Protein AF-A0A3D1LI70-F1 (afdb_monomer_lite)

pLDDT: mean 72.72, std 10.02, range [43.03, 90.75]

Structure (mmCIF, N/CA/C/O backbone):
data_AF-A0A3D1LI70-F1
#
_entry.id   AF-A0A3D1LI70-F1
#
loop_
_atom_site.group_PDB
_atom_site.id
_atom_site.type_symbol
_atom_site.label_atom_id
_atom_site.label_alt_id
_atom_site.label_comp_id
_atom_site.label_asym_id
_atom_site.label_entity_id
_atom_site.label_seq_id
_atom_site.pdbx_PDB_ins_code
_atom_site.Cartn_x
_atom_site.Cartn_y
_atom_site.Cartn_z
_atom_site.occupancy
_atom_site.B_iso_or_equiv
_atom_site.auth_seq_id
_atom_site.auth_comp_id
_atom_site.auth_asym_id
_atom_site.auth_atom_id
_atom_site.pdbx_PDB_model_num
ATOM 1 N N . MET A 1 1 ? -13.712 -4.088 32.612 1.00 43.03 1 MET A N 1
ATOM 2 C CA . MET A 1 1 ? -12.784 -4.634 31.605 1.00 43.03 1 MET A CA 1
ATOM 3 C C . MET A 1 1 ? -12.336 -3.459 30.763 1.00 43.03 1 MET A C 1
ATOM 5 O O . MET A 1 1 ? -13.128 -2.931 29.997 1.00 43.03 1 MET A O 1
ATOM 9 N N . THR A 1 2 ? -11.153 -2.939 31.066 1.00 46.59 2 THR A N 1
ATOM 10 C CA . THR A 1 2 ? -10.536 -1.791 30.399 1.00 46.59 2 THR A CA 1
ATOM 11 C C . THR A 1 2 ? -9.949 -2.276 29.081 1.00 46.59 2 THR A C 1
ATOM 13 O O . THR A 1 2 ? -8.973 -3.014 29.074 1.00 46.59 2 THR A O 1
ATOM 16 N N . GLN A 1 3 ? -10.607 -1.942 27.974 1.00 50.66 3 GLN A N 1
ATOM 17 C CA . GLN A 1 3 ? -10.050 -2.104 26.637 1.00 50.66 3 GLN A CA 1
ATOM 18 C C . GLN A 1 3 ? -8.991 -1.013 26.485 1.00 50.66 3 GLN A C 1
ATOM 20 O O . GLN A 1 3 ? -9.333 0.165 26.441 1.00 50.66 3 GLN A O 1
ATOM 25 N N . ASP A 1 4 ? -7.716 -1.396 26.547 1.00 51.28 4 ASP A N 1
ATOM 26 C CA . ASP A 1 4 ? -6.592 -0.463 26.530 1.00 51.28 4 ASP A CA 1
ATOM 27 C C . ASP A 1 4 ? -6.503 0.238 25.159 1.00 51.28 4 ASP A C 1
ATOM 29 O O . ASP A 1 4 ? -6.077 -0.392 24.186 1.00 51.28 4 ASP A O 1
ATOM 33 N N . PRO A 1 5 ? -6.822 1.545 25.053 1.00 57.47 5 PRO A N 1
ATOM 34 C CA . PRO A 1 5 ? -6.773 2.288 23.784 1.00 57.47 5 PRO A CA 1
ATOM 35 C C . PRO A 1 5 ? -5.346 2.401 23.222 1.00 57.47 5 PRO A C 1
ATOM 37 O O . PRO A 1 5 ? -5.128 2.800 22.084 1.00 57.47 5 PRO A O 1
ATOM 40 N N . ASN A 1 6 ? -4.347 2.034 24.025 1.00 54.78 6 ASN A N 1
ATOM 41 C CA . ASN A 1 6 ? -2.939 2.088 23.667 1.00 54.78 6 ASN A CA 1
ATOM 42 C C . ASN A 1 6 ? -2.530 0.979 22.675 1.00 54.78 6 ASN A C 1
ATOM 44 O O . ASN A 1 6 ? -1.521 1.123 21.987 1.00 54.78 6 ASN A O 1
ATOM 48 N N . LYS A 1 7 ? -3.302 -0.116 22.573 1.00 56.62 7 LYS A N 1
ATOM 49 C CA . LYS A 1 7 ? -3.032 -1.191 21.601 1.00 56.62 7 LYS A CA 1
ATOM 50 C C . LYS A 1 7 ? -3.340 -0.768 20.162 1.00 56.62 7 LYS A C 1
ATOM 52 O O . LYS A 1 7 ? -2.475 -0.917 19.306 1.00 56.62 7 LYS A O 1
ATOM 57 N N . GLU A 1 8 ? -4.494 -0.151 19.910 1.00 57.06 8 GLU A N 1
ATOM 58 C CA . GLU A 1 8 ? -4.867 0.320 18.562 1.00 57.06 8 GLU A CA 1
ATOM 59 C C . GLU A 1 8 ? -3.905 1.395 18.023 1.00 57.06 8 GLU A C 1
ATOM 61 O O . GLU A 1 8 ? -3.570 1.424 16.835 1.00 57.06 8 GLU A O 1
ATOM 66 N N . ILE A 1 9 ? -3.386 2.260 18.901 1.00 58.06 9 ILE A N 1
ATOM 67 C CA . ILE A 1 9 ? -2.418 3.304 18.525 1.00 58.06 9 ILE A CA 1
ATOM 68 C C . ILE A 1 9 ? -1.056 2.692 18.138 1.00 58.06 9 ILE A C 1
ATOM 70 O O . ILE A 1 9 ? -0.361 3.197 17.254 1.00 58.06 9 ILE A O 1
ATOM 74 N N . GLN A 1 10 ? -0.662 1.575 18.756 1.00 55.56 10 GLN A N 1
ATOM 75 C CA . GLN A 1 10 ? 0.575 0.877 18.391 1.00 55.56 10 GLN A CA 1
ATOM 76 C C . GLN A 1 10 ? 0.448 0.120 17.069 1.00 55.56 10 GLN A C 1
ATOM 78 O O . GLN A 1 10 ? 1.368 0.164 16.251 1.00 55.56 10 GLN A O 1
ATOM 83 N N . GLU A 1 11 ? -0.689 -0.527 16.830 1.00 56.72 11 GLU A N 1
ATOM 84 C CA . GLU A 1 11 ? -0.935 -1.273 15.592 1.00 56.72 11 GLU A CA 1
ATOM 85 C C . GLU A 1 11 ? -1.003 -0.332 14.382 1.00 56.72 11 GLU A C 1
ATOM 87 O O . GLU A 1 11 ? -0.358 -0.576 13.359 1.00 56.72 11 GLU A O 1
ATOM 92 N N . SER A 1 12 ? -1.660 0.820 14.532 1.00 59.88 12 SER A N 1
ATOM 93 C CA . SER A 1 12 ? -1.692 1.867 13.502 1.00 59.88 12 SER A CA 1
ATOM 94 C C . SER A 1 12 ? -0.311 2.480 13.215 1.00 59.88 12 SER A C 1
ATOM 96 O O . SER A 1 12 ? 0.013 2.748 12.055 1.00 59.88 12 SER A O 1
ATOM 98 N N . SER A 1 13 ? 0.551 2.628 14.227 1.00 61.81 13 SER A N 1
ATOM 99 C CA . SER A 1 13 ? 1.936 3.097 14.050 1.00 61.81 13 SER A CA 1
ATOM 100 C C . SER A 1 13 ? 2.816 2.084 13.300 1.00 61.81 13 SER A C 1
ATOM 102 O O . SER A 1 13 ? 3.599 2.463 12.424 1.00 61.81 13 SER A O 1
ATOM 104 N N . LEU A 1 14 ? 2.656 0.781 13.571 1.00 67.12 14 LEU A N 1
ATOM 105 C CA . LEU A 1 14 ? 3.370 -0.291 12.863 1.00 67.12 14 LEU A CA 1
ATOM 106 C C . LEU A 1 14 ? 2.952 -0.379 11.390 1.00 67.12 14 LEU A C 1
ATOM 108 O O . LEU A 1 14 ? 3.816 -0.419 10.509 1.00 67.12 14 LEU A O 1
ATOM 112 N N . ILE A 1 15 ? 1.643 -0.329 11.120 1.00 66.00 15 ILE A N 1
ATOM 113 C CA . ILE A 1 15 ? 1.099 -0.274 9.757 1.00 66.00 15 ILE A CA 1
ATOM 114 C C . ILE A 1 15 ? 1.614 0.972 9.023 1.00 66.00 15 ILE A C 1
ATOM 116 O O . ILE A 1 15 ? 2.063 0.872 7.880 1.00 66.00 15 ILE A O 1
ATOM 120 N N . GLY A 1 16 ? 1.621 2.135 9.683 1.00 68.25 16 GLY A N 1
ATOM 121 C CA . GLY A 1 16 ? 2.138 3.379 9.110 1.00 68.25 16 GLY A CA 1
ATOM 122 C C . GLY A 1 16 ? 3.621 3.293 8.743 1.00 68.25 16 GLY A C 1
ATOM 123 O O . GLY A 1 16 ? 4.036 3.811 7.708 1.00 68.25 16 GLY A O 1
ATOM 124 N N . ARG A 1 17 ? 4.422 2.581 9.542 1.00 72.25 17 ARG A N 1
ATOM 125 C CA . ARG A 1 17 ? 5.864 2.408 9.317 1.00 72.25 17 ARG A CA 1
ATOM 126 C C . ARG A 1 17 ? 6.168 1.504 8.123 1.00 72.25 17 ARG A C 1
ATOM 128 O O . ARG A 1 17 ? 7.023 1.850 7.312 1.00 72.25 17 ARG A O 1
ATOM 135 N N . ILE A 1 18 ? 5.441 0.396 7.986 1.00 73.19 18 ILE A N 1
ATOM 136 C CA . ILE A 1 18 ? 5.543 -0.518 6.835 1.00 73.19 18 ILE A CA 1
ATOM 137 C C . ILE A 1 18 ? 5.121 0.194 5.546 1.00 73.19 18 ILE A C 1
ATOM 139 O O . ILE A 1 18 ? 5.817 0.115 4.537 1.00 73.19 18 ILE A O 1
ATOM 143 N N . LEU A 1 19 ? 4.047 0.981 5.611 1.00 67.56 19 LEU A N 1
ATOM 144 C CA . LEU A 1 19 ? 3.540 1.764 4.485 1.00 67.56 19 LEU A CA 1
ATOM 145 C C . LEU A 1 19 ? 4.523 2.869 4.061 1.00 67.56 19 LEU A C 1
ATOM 147 O O . LEU A 1 19 ? 4.721 3.097 2.868 1.00 67.56 19 LEU A O 1
ATOM 151 N N . SER A 1 20 ? 5.198 3.503 5.023 1.00 74.62 20 SER A N 1
ATOM 152 C CA . SER A 1 20 ? 6.276 4.464 4.756 1.00 74.62 20 SER A CA 1
ATOM 153 C C . SER A 1 20 ? 7.491 3.806 4.095 1.00 74.62 20 SER A C 1
ATOM 155 O O . SER A 1 20 ? 8.085 4.368 3.178 1.00 74.62 20 SER A O 1
ATOM 157 N N . MET A 1 21 ? 7.850 2.594 4.523 1.00 72.94 21 MET A N 1
ATOM 158 C CA . MET A 1 21 ? 8.993 1.854 3.983 1.00 72.94 21 MET A CA 1
ATOM 159 C C . MET A 1 21 ? 8.732 1.368 2.548 1.00 72.94 21 MET A C 1
ATOM 161 O O . MET A 1 21 ? 9.611 1.455 1.694 1.00 72.94 21 MET A O 1
ATOM 165 N N . GLU A 1 22 ? 7.501 0.942 2.259 1.00 68.19 22 GLU A N 1
ATOM 166 C CA . GLU A 1 22 ? 7.041 0.577 0.915 1.00 68.19 22 GLU A CA 1
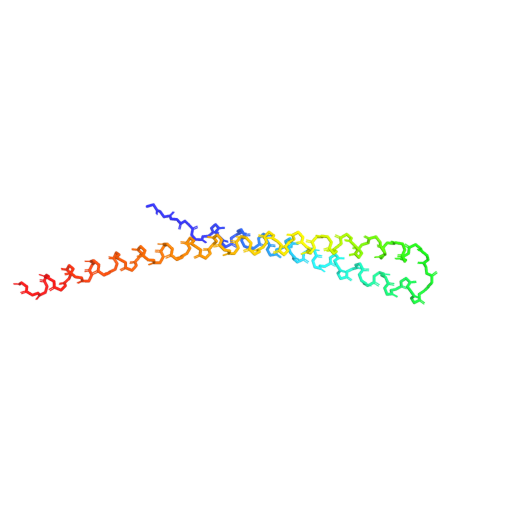ATOM 167 C C . GLU A 1 22 ? 6.998 1.790 -0.032 1.00 68.19 22 GLU A C 1
ATOM 169 O O . GLU A 1 22 ? 7.471 1.718 -1.167 1.00 68.19 22 GLU A O 1
ATOM 174 N N . ALA A 1 23 ? 6.494 2.934 0.443 1.00 74.38 23 ALA A N 1
ATOM 175 C CA . ALA A 1 23 ? 6.493 4.180 -0.322 1.00 74.38 23 ALA A CA 1
ATOM 176 C C . ALA A 1 23 ? 7.919 4.660 -0.636 1.00 74.38 23 ALA A C 1
ATOM 178 O O . ALA A 1 23 ? 8.191 5.124 -1.744 1.00 74.38 23 ALA A O 1
ATOM 179 N N . LEU A 1 24 ? 8.847 4.497 0.309 1.00 79.62 24 LEU A N 1
ATOM 180 C CA . LEU A 1 24 ? 10.255 4.829 0.115 1.00 79.62 24 LEU A CA 1
ATOM 181 C C . LEU A 1 24 ? 10.922 3.902 -0.913 1.00 79.62 24 LEU A C 1
ATOM 183 O O . LEU A 1 24 ? 11.664 4.384 -1.764 1.00 79.62 24 LEU A O 1
ATOM 187 N N . LEU A 1 25 ? 10.600 2.604 -0.899 1.00 78.06 25 LEU A N 1
ATOM 188 C CA . LEU A 1 25 ? 11.018 1.625 -1.914 1.00 78.06 25 LEU A CA 1
ATOM 189 C C . LEU A 1 25 ? 10.487 1.966 -3.314 1.00 78.06 25 LEU A C 1
ATOM 191 O O . LEU A 1 25 ? 11.244 1.922 -4.283 1.00 78.06 25 LEU A O 1
ATOM 195 N N . MET A 1 26 ? 9.214 2.356 -3.423 1.00 71.31 26 MET A N 1
ATOM 196 C CA . MET A 1 26 ? 8.624 2.835 -4.678 1.00 71.31 26 MET A CA 1
ATOM 197 C C . MET A 1 26 ? 9.365 4.074 -5.198 1.00 71.31 26 MET A C 1
ATOM 199 O O . MET A 1 26 ? 9.717 4.133 -6.375 1.00 71.31 26 MET A O 1
ATOM 203 N N . LEU A 1 27 ? 9.638 5.045 -4.324 1.00 78.94 27 LEU A N 1
ATOM 204 C CA . LEU A 1 27 ? 10.330 6.285 -4.678 1.00 78.94 27 LEU A CA 1
ATOM 205 C C . LEU A 1 27 ? 11.776 6.011 -5.124 1.00 78.94 27 LEU A C 1
ATOM 207 O O . LEU A 1 27 ? 12.216 6.548 -6.140 1.00 78.94 27 LEU A O 1
ATOM 211 N N . MET A 1 28 ? 12.477 5.107 -4.434 1.00 78.44 28 MET A N 1
ATOM 212 C CA . MET A 1 28 ? 13.802 4.614 -4.828 1.00 78.44 28 MET A CA 1
ATOM 213 C C . MET A 1 28 ? 13.786 3.921 -6.196 1.00 78.44 28 MET A C 1
ATOM 215 O O . MET A 1 28 ? 14.646 4.194 -7.031 1.00 78.44 28 MET A O 1
ATOM 219 N N . GLY A 1 29 ? 12.791 3.072 -6.463 1.00 72.75 29 GLY A N 1
ATOM 220 C CA . GLY A 1 29 ? 12.625 2.409 -7.758 1.00 72.75 29 GLY A CA 1
ATOM 221 C C . GLY A 1 29 ? 12.436 3.390 -8.916 1.00 72.75 29 GLY A C 1
ATOM 222 O O . GLY A 1 29 ? 13.071 3.252 -9.960 1.00 72.75 29 GLY A O 1
ATOM 223 N N . ILE A 1 30 ? 11.608 4.420 -8.712 1.00 74.94 30 ILE A N 1
ATOM 224 C CA . ILE A 1 30 ? 11.381 5.484 -9.701 1.00 74.94 30 ILE A CA 1
ATOM 225 C C . ILE A 1 30 ? 12.665 6.295 -9.922 1.00 74.94 30 ILE A C 1
ATOM 227 O O . ILE A 1 30 ? 13.053 6.524 -11.067 1.00 74.94 30 ILE A O 1
ATOM 231 N N . ALA A 1 31 ? 13.355 6.690 -8.847 1.00 76.12 31 ALA A N 1
ATOM 232 C CA . ALA A 1 31 ? 14.611 7.433 -8.935 1.00 76.12 31 ALA A CA 1
ATOM 233 C C . ALA A 1 31 ? 15.704 6.639 -9.674 1.00 76.12 31 ALA A C 1
ATOM 235 O O . ALA A 1 31 ? 16.402 7.196 -10.521 1.00 76.12 31 ALA A O 1
ATOM 236 N N . SER A 1 32 ? 15.810 5.332 -9.411 1.00 71.88 32 SER A N 1
ATOM 237 C CA . SER A 1 32 ? 16.738 4.427 -10.099 1.00 71.88 32 SER A CA 1
ATOM 238 C C . SER A 1 32 ? 16.441 4.316 -11.599 1.00 71.88 32 SER A C 1
ATOM 240 O O . SER A 1 32 ? 17.368 4.375 -12.408 1.00 71.88 32 SER A O 1
ATOM 242 N N . LEU A 1 33 ? 15.164 4.237 -11.989 1.00 67.25 33 LEU A N 1
ATOM 243 C CA . LEU A 1 33 ? 14.757 4.177 -13.396 1.00 67.25 33 LEU A CA 1
ATOM 244 C C . LEU A 1 33 ? 15.053 5.490 -14.138 1.00 67.25 33 LEU A C 1
ATOM 246 O O . LEU A 1 33 ? 15.615 5.457 -15.230 1.00 67.25 33 LEU A O 1
ATOM 250 N N . VAL A 1 34 ? 14.739 6.643 -13.535 1.00 75.81 34 VAL A N 1
ATOM 251 C CA . VAL A 1 34 ? 15.065 7.960 -14.114 1.00 75.81 34 VAL A CA 1
ATOM 252 C C . VAL A 1 34 ? 16.577 8.111 -14.283 1.00 75.81 34 VAL A C 1
ATOM 254 O O . VAL A 1 34 ? 17.039 8.507 -15.350 1.00 75.81 34 VAL A O 1
ATOM 257 N N . TYR A 1 35 ? 17.359 7.731 -13.269 1.00 73.69 35 TYR A N 1
ATOM 258 C CA . TYR A 1 35 ? 18.818 7.774 -13.342 1.00 73.69 35 TYR A CA 1
ATOM 259 C C . TYR A 1 35 ? 19.377 6.828 -14.418 1.00 73.69 35 TYR A C 1
ATOM 261 O O . TYR A 1 35 ? 20.271 7.209 -15.168 1.00 73.69 35 TYR A O 1
ATOM 269 N N . GLY A 1 36 ? 18.822 5.616 -14.542 1.00 68.56 36 GLY A N 1
ATOM 270 C CA . GLY A 1 36 ? 19.199 4.641 -15.567 1.00 68.56 36 GLY A CA 1
ATOM 271 C C . GLY A 1 36 ? 18.930 5.109 -16.998 1.00 68.56 36 GLY A C 1
ATOM 272 O O . GLY A 1 36 ? 19.768 4.875 -17.861 1.00 68.56 36 GLY A O 1
ATOM 273 N N . ILE A 1 37 ? 17.813 5.806 -17.234 1.00 71.75 37 ILE A N 1
ATOM 274 C CA . ILE A 1 37 ? 17.466 6.385 -18.545 1.00 71.75 37 ILE A CA 1
ATOM 275 C C . ILE A 1 37 ? 18.392 7.558 -18.897 1.00 71.75 37 ILE A C 1
ATOM 277 O O . ILE A 1 37 ? 18.792 7.696 -20.047 1.00 71.75 37 ILE A O 1
ATOM 281 N N . VAL A 1 38 ? 18.756 8.396 -17.920 1.00 78.31 38 VAL A N 1
ATOM 282 C CA . VAL A 1 38 ? 19.639 9.556 -18.147 1.00 78.31 38 VAL A CA 1
ATOM 283 C C . VAL A 1 38 ? 21.087 9.134 -18.424 1.00 78.31 38 VAL A C 1
ATOM 285 O O . VAL A 1 38 ? 21.758 9.772 -19.230 1.00 78.31 38 VAL A O 1
ATOM 288 N N . TYR A 1 39 ? 21.568 8.072 -17.771 1.00 79.81 39 TYR A N 1
ATOM 289 C CA . TYR A 1 39 ? 22.957 7.598 -17.874 1.00 79.81 39 TYR A CA 1
ATOM 290 C C . TYR A 1 39 ? 23.154 6.378 -18.793 1.00 79.81 39 TYR A C 1
ATOM 292 O O . TYR A 1 39 ? 24.260 5.846 -18.848 1.00 79.81 39 TYR A O 1
ATOM 300 N N . ASP A 1 40 ? 22.105 5.922 -19.485 1.00 70.12 40 ASP A N 1
ATOM 301 C CA . ASP A 1 40 ? 22.100 4.752 -20.384 1.00 70.12 40 ASP A CA 1
ATOM 302 C C . ASP A 1 40 ? 22.684 3.468 -19.751 1.00 70.12 40 ASP A C 1
ATOM 304 O O . ASP A 1 40 ? 23.332 2.635 -20.386 1.00 70.12 40 ASP A O 1
ATOM 308 N N . MET A 1 41 ? 22.463 3.293 -18.444 1.00 72.12 41 MET A N 1
ATOM 309 C CA . MET A 1 41 ? 22.913 2.106 -17.720 1.00 72.12 41 MET A CA 1
ATOM 310 C C . MET A 1 41 ? 21.859 1.005 -17.806 1.00 72.12 41 MET A C 1
ATOM 312 O O . MET A 1 41 ? 20.887 0.991 -17.046 1.00 72.12 41 MET A O 1
ATOM 316 N N . THR A 1 42 ? 22.100 0.027 -18.683 1.00 75.19 42 THR A N 1
ATOM 317 C CA . THR A 1 42 ? 21.216 -1.127 -18.935 1.00 75.19 42 THR A CA 1
ATOM 318 C C . THR A 1 42 ? 20.800 -1.853 -17.649 1.00 75.19 42 THR A C 1
ATOM 320 O O . THR A 1 42 ? 19.652 -2.275 -17.512 1.00 75.19 42 THR A O 1
ATOM 323 N N . MET A 1 43 ? 21.704 -1.942 -16.666 1.00 74.94 43 MET A N 1
ATOM 324 C CA . MET A 1 43 ? 21.436 -2.599 -15.384 1.00 74.94 43 MET A CA 1
ATOM 325 C C . MET A 1 43 ? 20.391 -1.851 -14.541 1.00 74.94 43 MET A C 1
ATOM 327 O O . MET A 1 43 ? 19.524 -2.475 -13.936 1.00 74.94 43 MET A O 1
ATOM 331 N N . ASN A 1 44 ? 20.410 -0.516 -14.546 1.00 68.56 44 ASN A N 1
ATOM 332 C CA . ASN A 1 44 ? 19.438 0.296 -13.806 1.00 68.56 44 ASN A CA 1
ATOM 333 C C . ASN A 1 44 ? 18.061 0.293 -14.479 1.00 68.56 44 ASN A C 1
ATOM 335 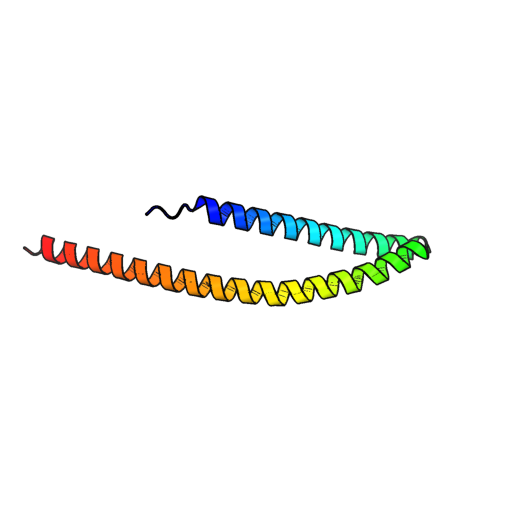O O . ASN A 1 44 ? 17.039 0.294 -13.796 1.00 68.56 44 ASN A O 1
ATOM 339 N N . ILE A 1 45 ? 18.023 0.223 -15.813 1.00 71.62 45 ILE A N 1
ATOM 340 C CA . ILE A 1 45 ? 16.773 0.083 -16.570 1.00 71.62 45 ILE A CA 1
ATOM 341 C C . ILE A 1 45 ? 16.110 -1.267 -16.253 1.00 71.62 45 ILE A C 1
ATOM 343 O O . ILE A 1 45 ? 14.908 -1.304 -15.996 1.00 71.62 45 ILE A O 1
ATOM 347 N N . PHE A 1 46 ? 16.882 -2.359 -16.186 1.00 77.00 46 PHE A N 1
ATOM 348 C CA . PHE A 1 46 ? 16.373 -3.682 -15.802 1.00 77.00 46 PHE A CA 1
ATOM 349 C C . PHE A 1 46 ? 15.730 -3.674 -14.408 1.00 77.00 46 PHE A C 1
ATOM 351 O O . PHE A 1 46 ? 14.594 -4.125 -14.243 1.00 77.00 46 PHE A O 1
ATOM 358 N N . TRP A 1 47 ? 16.415 -3.101 -13.414 1.00 71.69 47 TRP A N 1
ATOM 359 C CA . TRP A 1 47 ? 15.876 -2.981 -12.058 1.00 71.69 47 TRP A CA 1
ATOM 360 C C . TRP A 1 47 ? 14.631 -2.102 -12.001 1.00 71.69 47 TRP A C 1
ATOM 362 O O . TRP A 1 47 ? 13.661 -2.469 -11.344 1.00 71.69 47 TRP A O 1
ATOM 372 N N . GLY A 1 48 ? 14.601 -0.990 -12.733 1.00 71.44 48 GLY A N 1
ATOM 373 C CA . GLY A 1 48 ? 13.413 -0.151 -12.809 1.00 71.44 48 GLY A CA 1
ATOM 374 C C . GLY A 1 48 ? 12.21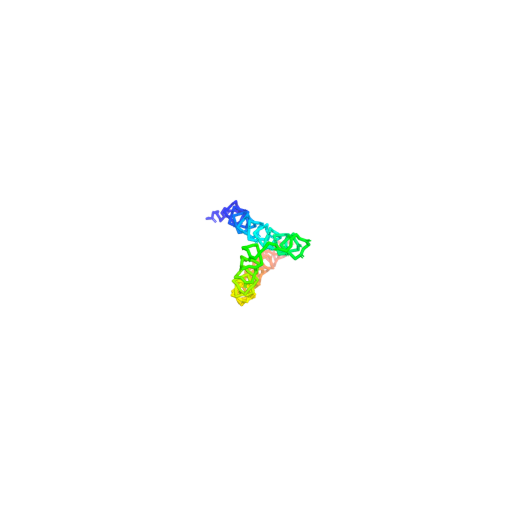5 -0.866 -13.454 1.00 71.44 48 GLY A C 1
ATOM 375 O O . GLY A 1 48 ? 11.104 -0.791 -12.930 1.00 71.44 48 GLY A O 1
ATOM 376 N N . VAL A 1 49 ? 12.430 -1.636 -14.526 1.00 78.31 49 VAL A N 1
ATOM 377 C CA . VAL A 1 49 ? 11.378 -2.434 -15.186 1.00 78.31 49 VAL A CA 1
ATOM 378 C C . VAL A 1 49 ? 10.896 -3.598 -14.319 1.00 78.31 49 VAL A C 1
ATOM 380 O O . VAL A 1 49 ? 9.741 -3.982 -14.441 1.00 78.31 49 VAL A O 1
ATOM 383 N N . VAL A 1 50 ? 11.722 -4.147 -13.425 1.00 81.00 50 VAL A N 1
ATOM 384 C CA . VAL A 1 50 ? 11.309 -5.174 -12.447 1.00 81.00 50 VAL A CA 1
ATOM 385 C C . VAL A 1 50 ? 10.569 -4.561 -11.254 1.00 81.00 50 VAL A C 1
ATOM 387 O O . VAL A 1 50 ? 9.558 -5.101 -10.800 1.00 81.00 50 VAL A O 1
ATOM 390 N N . ILE A 1 51 ? 11.038 -3.415 -10.755 1.00 76.62 51 ILE A N 1
ATOM 391 C CA . ILE A 1 51 ? 10.469 -2.764 -9.571 1.00 76.62 51 ILE A CA 1
ATOM 392 C C . ILE A 1 51 ? 9.096 -2.156 -9.879 1.00 76.62 51 ILE A C 1
ATOM 394 O O . ILE A 1 51 ? 8.185 -2.311 -9.071 1.00 76.62 51 ILE A O 1
ATOM 398 N N . ILE A 1 52 ? 8.894 -1.528 -11.043 1.00 74.31 52 ILE A N 1
ATOM 399 C CA . ILE A 1 52 ? 7.605 -0.911 -11.415 1.00 74.31 52 ILE A CA 1
ATOM 400 C C . ILE A 1 52 ? 6.415 -1.894 -11.344 1.00 74.31 52 ILE A C 1
ATOM 402 O O . ILE A 1 52 ? 5.451 -1.596 -10.634 1.00 74.31 52 ILE A O 1
ATOM 406 N N . PRO A 1 53 ? 6.424 -3.060 -12.017 1.00 80.62 53 PRO A N 1
ATOM 407 C CA . PRO A 1 53 ? 5.338 -4.028 -11.929 1.00 80.62 53 PRO A CA 1
ATOM 408 C C . PRO A 1 53 ? 5.263 -4.688 -10.549 1.00 80.62 53 PRO A C 1
ATOM 410 O O . PRO A 1 53 ? 4.155 -4.916 -10.068 1.00 80.62 53 PRO A O 1
ATOM 413 N N . GLY A 1 54 ? 6.393 -4.932 -9.872 1.00 78.19 54 GLY A N 1
ATOM 414 C CA . GLY A 1 54 ? 6.395 -5.447 -8.497 1.00 78.19 54 GLY A CA 1
ATOM 415 C C . GLY A 1 54 ? 5.656 -4.517 -7.530 1.00 78.19 54 GLY A C 1
ATOM 416 O O . GLY A 1 54 ? 4.785 -4.945 -6.773 1.00 78.19 54 GLY A O 1
ATOM 417 N N . VAL A 1 55 ? 5.917 -3.217 -7.637 1.00 73.00 55 VAL A N 1
ATOM 418 C CA . VAL A 1 55 ? 5.242 -2.179 -6.861 1.00 73.00 55 VAL A CA 1
ATOM 419 C C . VAL A 1 55 ? 3.786 -1.996 -7.302 1.00 73.00 55 VAL A C 1
ATOM 421 O O . VAL A 1 55 ? 2.915 -1.774 -6.466 1.00 73.00 55 VAL A O 1
ATOM 424 N N . PHE A 1 56 ? 3.478 -2.130 -8.593 1.00 78.06 56 PHE A N 1
ATOM 425 C CA . PHE A 1 56 ? 2.102 -2.061 -9.091 1.00 78.06 56 PHE A CA 1
ATOM 426 C C . PHE A 1 56 ? 1.226 -3.195 -8.537 1.00 78.06 56 PHE A C 1
ATOM 428 O O . PHE A 1 56 ? 0.082 -2.964 -8.138 1.00 78.06 56 PHE A O 1
ATOM 435 N N . VAL A 1 57 ? 1.767 -4.416 -8.473 1.00 79.44 57 VAL A N 1
ATOM 436 C CA . VAL A 1 57 ? 1.100 -5.572 -7.857 1.00 79.44 57 VAL A CA 1
ATOM 437 C C . VAL A 1 57 ? 0.908 -5.343 -6.360 1.00 79.44 57 VAL A C 1
ATOM 439 O O . VAL A 1 57 ? -0.198 -5.544 -5.856 1.00 79.44 57 VAL A O 1
ATOM 442 N N . LEU A 1 58 ? 1.929 -4.837 -5.665 1.00 74.31 58 LEU A N 1
ATOM 443 C CA . LEU A 1 58 ? 1.841 -4.512 -4.242 1.00 74.31 58 LEU A CA 1
ATOM 444 C C . LEU A 1 58 ? 0.781 -3.432 -3.974 1.00 74.31 58 LEU A C 1
ATOM 446 O O . LEU A 1 58 ? -0.076 -3.601 -3.112 1.00 74.31 58 LEU A O 1
ATOM 450 N N . HIS A 1 59 ? 0.727 -2.391 -4.809 1.00 71.94 59 HIS A N 1
ATOM 451 C CA . HIS A 1 59 ? -0.291 -1.344 -4.739 1.00 71.94 59 HIS A CA 1
ATOM 452 C C . HIS A 1 59 ? -1.706 -1.887 -4.986 1.00 71.94 59 HIS A C 1
ATOM 454 O O . HIS A 1 59 ? -2.663 -1.452 -4.341 1.00 71.94 59 HIS A O 1
ATOM 460 N N . LYS A 1 60 ? -1.860 -2.856 -5.899 1.00 71.88 60 LYS A N 1
ATOM 461 C CA . LYS A 1 60 ? -3.141 -3.526 -6.175 1.00 71.88 60 LYS A CA 1
ATOM 462 C C . LYS A 1 60 ? -3.619 -4.371 -4.996 1.00 71.88 60 LYS A C 1
ATOM 464 O O . LYS A 1 60 ? -4.789 -4.262 -4.630 1.00 71.88 60 LYS A O 1
ATOM 469 N N . ILE A 1 61 ? -2.733 -5.177 -4.415 1.00 71.25 61 ILE A N 1
ATOM 470 C CA . ILE A 1 61 ? -3.026 -6.002 -3.234 1.00 71.25 61 ILE A CA 1
ATOM 471 C C . ILE A 1 61 ? -3.388 -5.088 -2.065 1.00 71.25 61 ILE A C 1
ATOM 473 O O . ILE A 1 61 ? -4.465 -5.213 -1.487 1.00 71.25 61 ILE A O 1
ATOM 477 N N . ARG A 1 62 ? -2.576 -4.055 -1.826 1.00 68.25 62 ARG A N 1
ATOM 478 C CA . ARG A 1 62 ? -2.798 -3.098 -0.747 1.00 68.25 62 ARG A CA 1
ATOM 479 C C . ARG A 1 62 ? -4.106 -2.334 -0.904 1.00 68.25 62 ARG A C 1
ATOM 481 O O . ARG A 1 62 ? -4.818 -2.192 0.077 1.00 68.25 62 ARG A O 1
ATOM 488 N N . LYS A 1 63 ? -4.489 -1.884 -2.108 1.00 63.81 63 LYS A N 1
ATOM 489 C CA . LYS A 1 63 ? -5.810 -1.254 -2.313 1.00 63.81 63 LYS A CA 1
ATOM 490 C C . LYS A 1 63 ? -6.951 -2.201 -1.948 1.00 63.81 63 LYS A C 1
ATOM 492 O O . LYS A 1 63 ? -7.914 -1.770 -1.325 1.00 63.81 63 LYS A O 1
ATOM 497 N N . LYS A 1 64 ? -6.851 -3.470 -2.349 1.00 63.06 64 LYS A N 1
ATOM 498 C CA . LYS A 1 64 ? -7.902 -4.463 -2.122 1.00 63.06 64 LYS A CA 1
ATOM 499 C C . LYS A 1 64 ? -8.035 -4.819 -0.637 1.00 63.06 64 LYS A C 1
ATOM 501 O O . LYS A 1 64 ? -9.156 -4.868 -0.138 1.00 63.06 64 LYS A O 1
ATOM 506 N N . ASP A 1 65 ? -6.918 -4.995 0.060 1.00 64.19 65 ASP A N 1
ATOM 507 C CA . ASP A 1 65 ? -6.914 -5.355 1.481 1.00 64.19 65 ASP A CA 1
ATOM 508 C C . ASP A 1 65 ? -7.237 -4.154 2.379 1.00 64.19 65 ASP A C 1
ATOM 510 O O . ASP A 1 65 ? -7.990 -4.282 3.342 1.00 64.19 65 ASP A O 1
ATOM 514 N N . TRP A 1 66 ? -6.773 -2.955 2.012 1.00 63.56 66 TRP A N 1
ATOM 515 C CA . TRP A 1 66 ? -7.027 -1.717 2.753 1.00 63.56 66 TRP A CA 1
ATOM 516 C C . TRP A 1 66 ? -8.504 -1.330 2.762 1.00 63.56 66 TRP A C 1
ATOM 518 O O . TRP A 1 66 ? -9.043 -0.977 3.807 1.00 63.56 66 TRP A O 1
ATOM 528 N N . THR A 1 67 ? -9.185 -1.411 1.616 1.00 63.12 67 THR A N 1
ATOM 529 C CA . THR A 1 67 ? -10.619 -1.094 1.553 1.00 63.12 67 THR A CA 1
ATOM 530 C C . THR A 1 67 ? -11.444 -2.077 2.380 1.00 63.12 67 THR A C 1
ATOM 532 O O . THR A 1 67 ? -12.409 -1.672 3.019 1.00 63.12 67 THR A O 1
ATOM 535 N N . LYS A 1 68 ? -11.041 -3.351 2.417 1.00 70.50 68 LYS A N 1
ATOM 536 C CA . LYS A 1 68 ? -11.731 -4.380 3.197 1.00 70.50 68 LYS A CA 1
ATOM 537 C C . LYS A 1 68 ? -11.564 -4.160 4.706 1.00 70.50 68 LYS A C 1
ATOM 539 O O . LYS A 1 68 ? -12.552 -4.188 5.430 1.00 70.50 68 LYS A O 1
ATOM 544 N N . HIS A 1 69 ? -10.344 -3.840 5.145 1.00 66.31 69 HIS A N 1
ATOM 545 C CA . HIS A 1 69 ? -10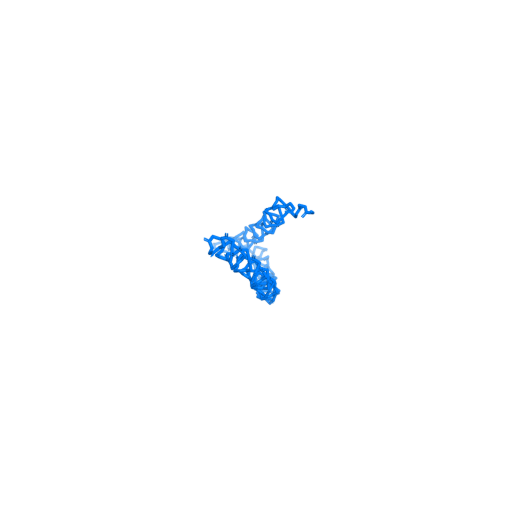.047 -3.515 6.544 1.00 66.31 69 HIS A CA 1
ATOM 546 C C . HIS A 1 69 ? -10.803 -2.270 7.029 1.00 66.31 69 HIS A C 1
ATOM 548 O O . HIS A 1 69 ? -11.348 -2.269 8.127 1.00 66.31 69 HIS A O 1
ATOM 554 N N . TRP A 1 70 ? -10.892 -1.221 6.203 1.00 64.19 70 TRP A N 1
ATOM 555 C CA . TRP A 1 70 ? -11.658 -0.018 6.549 1.00 64.19 70 TRP A CA 1
ATOM 556 C C . TRP A 1 70 ? -13.158 -0.284 6.691 1.00 64.19 70 TRP A C 1
ATOM 558 O O . TRP A 1 70 ? -13.787 0.284 7.579 1.00 64.19 70 TRP A O 1
ATOM 568 N N . GLN A 1 71 ? -13.724 -1.162 5.859 1.00 75.50 71 GLN A N 1
ATOM 569 C CA . GLN A 1 71 ? -15.136 -1.535 5.965 1.00 75.50 71 GLN A CA 1
ATOM 570 C C . GLN A 1 71 ? -15.444 -2.336 7.234 1.00 75.50 71 GLN A C 1
ATOM 572 O O . GLN A 1 71 ? -16.479 -2.105 7.857 1.00 75.50 71 GLN A O 1
ATOM 577 N N . GLU A 1 72 ? -14.561 -3.254 7.628 1.00 73.38 72 GLU A N 1
ATOM 578 C CA . GLU A 1 72 ? -14.700 -3.994 8.890 1.00 73.38 72 GLU A CA 1
ATOM 579 C C . GLU A 1 72 ? -14.576 -3.052 10.097 1.00 73.38 72 GLU A C 1
ATOM 581 O O . GLU A 1 72 ? -15.412 -3.100 11.000 1.00 73.38 72 GLU A O 1
ATOM 586 N N . MET A 1 73 ? -13.624 -2.115 10.059 1.00 72.12 73 MET A N 1
ATOM 587 C CA . MET A 1 73 ? -13.407 -1.143 11.134 1.00 72.12 73 MET A CA 1
ATOM 588 C C . MET A 1 73 ? -14.577 -0.153 11.284 1.00 72.12 73 MET A C 1
ATOM 590 O O . MET A 1 73 ? -15.028 0.110 12.398 1.00 72.12 73 MET A O 1
ATOM 594 N N . GLU A 1 74 ? -15.133 0.365 10.179 1.00 75.56 74 GLU A N 1
ATOM 595 C CA . GLU A 1 74 ? -16.325 1.230 10.220 1.00 75.56 74 GLU A CA 1
ATOM 596 C C . GLU A 1 74 ? -17.562 0.496 10.753 1.00 75.56 74 GLU A C 1
ATOM 598 O O . GLU A 1 74 ? -18.373 1.092 11.470 1.00 75.56 74 GLU A O 1
ATOM 603 N N . ALA A 1 75 ? -17.724 -0.786 10.413 1.00 78.31 75 ALA A N 1
ATOM 604 C CA . ALA A 1 75 ? -18.833 -1.599 10.902 1.00 78.31 75 ALA A CA 1
ATOM 605 C C . ALA A 1 75 ? -18.733 -1.830 12.417 1.00 78.31 75 ALA A C 1
ATOM 607 O O . ALA A 1 75 ? -19.733 -1.698 13.130 1.00 78.31 75 ALA A O 1
ATOM 608 N N . GLU A 1 76 ? -17.529 -2.107 12.917 1.00 77.31 76 GLU A N 1
ATOM 609 C CA . GLU A 1 76 ? -17.274 -2.294 14.343 1.00 77.31 76 GLU A CA 1
ATOM 610 C C . GLU A 1 76 ? -17.449 -0.986 15.128 1.00 77.31 76 GLU A C 1
ATOM 612 O O . GLU A 1 76 ? -18.180 -0.949 16.122 1.00 77.31 76 GLU A O 1
ATOM 617 N N . HIS A 1 77 ? -16.896 0.128 14.640 1.00 77.44 77 HIS A N 1
ATOM 618 C CA . HIS A 1 77 ? -17.085 1.441 15.262 1.00 77.44 77 HIS A CA 1
ATOM 619 C C . HIS A 1 77 ? -18.552 1.877 15.303 1.00 77.44 77 HIS A C 1
ATOM 621 O O . HIS A 1 77 ? -19.005 2.385 16.331 1.00 77.44 77 HIS A O 1
ATOM 627 N N . LYS A 1 78 ? -19.331 1.633 14.242 1.00 80.81 78 LYS A N 1
ATOM 628 C CA . LYS A 1 78 ? -20.777 1.904 14.267 1.00 80.81 78 LYS A CA 1
ATOM 629 C C . LYS A 1 78 ? -21.508 1.071 15.316 1.00 80.81 78 LYS A C 1
ATOM 631 O O . LYS A 1 78 ? -22.403 1.590 15.983 1.00 80.81 78 LYS A O 1
ATOM 636 N N . ALA A 1 79 ? -21.149 -0.203 15.470 1.00 83.31 79 ALA A N 1
ATOM 637 C CA . ALA A 1 79 ? -21.768 -1.081 16.461 1.00 83.31 79 ALA A CA 1
ATOM 638 C C . ALA A 1 79 ? -21.459 -0.623 17.897 1.00 83.31 79 ALA A C 1
ATOM 640 O O . ALA A 1 79 ? -22.358 -0.585 18.742 1.00 83.31 79 ALA A O 1
ATOM 641 N N . ILE A 1 80 ? -20.214 -0.214 18.152 1.00 85.44 80 ILE A N 1
ATOM 642 C CA . ILE A 1 80 ? -19.774 0.309 19.450 1.00 85.44 80 ILE A CA 1
ATOM 643 C C . ILE A 1 80 ? -20.484 1.632 19.767 1.00 85.44 80 ILE A C 1
ATOM 645 O O . ILE A 1 80 ? -21.074 1.764 20.840 1.00 85.44 80 ILE A O 1
ATOM 649 N N . GLN A 1 81 ? -20.522 2.577 18.823 1.00 85.19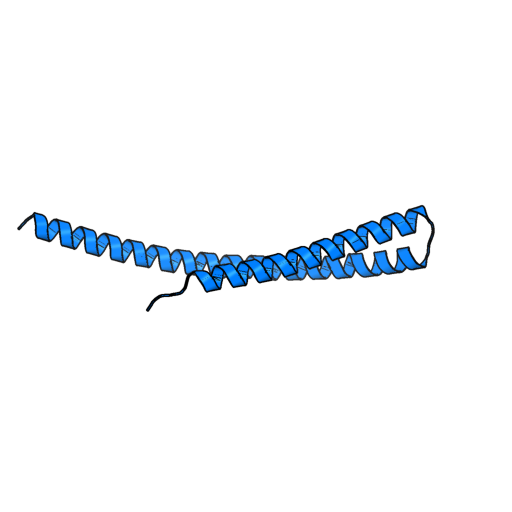 81 GLN A N 1
ATOM 650 C CA . GLN A 1 81 ? -21.196 3.868 19.012 1.00 85.19 81 GLN A CA 1
ATOM 651 C C . GLN A 1 81 ? -22.694 3.700 19.297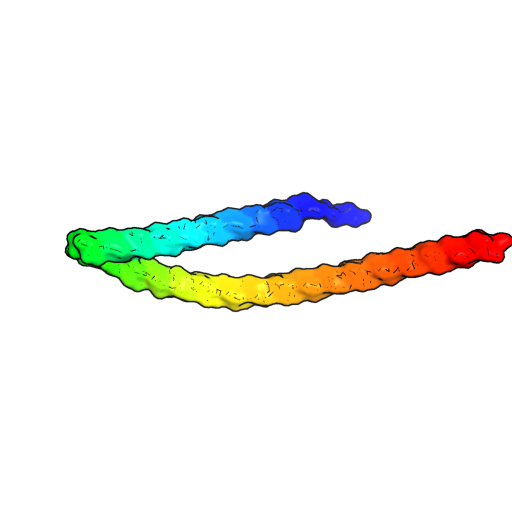 1.00 85.19 81 GLN A C 1
ATOM 653 O O . GLN A 1 81 ? -23.218 4.295 20.240 1.00 85.19 81 GLN A O 1
ATOM 658 N N . ALA A 1 82 ? -23.381 2.826 18.554 1.00 86.44 82 ALA A N 1
ATOM 659 C CA . ALA A 1 82 ? -24.799 2.552 18.777 1.00 86.44 82 ALA A CA 1
ATOM 660 C C . ALA A 1 82 ? -25.070 1.937 20.163 1.00 86.44 82 ALA A C 1
ATOM 662 O O . ALA A 1 82 ? -26.103 2.207 20.785 1.00 86.44 82 ALA A O 1
ATOM 663 N N . TYR A 1 83 ? -24.155 1.107 20.670 1.00 84.88 83 TYR A N 1
ATOM 664 C CA . TYR A 1 83 ? -24.259 0.546 22.015 1.00 84.88 83 TYR A CA 1
ATOM 665 C C . TYR A 1 83 ? -24.048 1.613 23.100 1.00 84.88 83 TYR A C 1
ATOM 667 O O . TYR A 1 83 ? -24.803 1.667 24.078 1.00 84.88 83 TYR A O 1
ATOM 675 N N . GLU A 1 84 ? -23.065 2.496 22.920 1.00 88.75 84 GLU A N 1
ATOM 676 C CA . GLU A 1 84 ? -22.801 3.595 23.850 1.00 88.75 84 GLU A CA 1
ATOM 677 C C . GLU A 1 84 ? -23.952 4.602 23.912 1.00 88.75 84 GLU A C 1
ATOM 679 O O . GLU A 1 84 ? -24.361 4.985 25.012 1.00 88.75 84 GLU A O 1
ATOM 684 N N . GLU A 1 85 ? -24.536 4.970 22.769 1.00 86.94 85 GLU A N 1
ATOM 685 C CA . GLU A 1 85 ? -25.709 5.847 22.714 1.00 86.94 85 GLU A CA 1
ATOM 686 C C . GLU A 1 85 ? -26.906 5.246 23.451 1.00 86.94 85 GLU A C 1
ATOM 688 O O . GLU A 1 85 ? -27.524 5.917 24.281 1.00 86.94 85 GLU A O 1
ATOM 693 N N . ARG A 1 86 ? -27.200 3.956 23.237 1.00 86.25 86 ARG A N 1
ATOM 694 C CA . ARG A 1 86 ? -28.274 3.253 23.963 1.00 86.25 86 ARG A CA 1
ATOM 695 C C . ARG A 1 86 ? -28.040 3.272 25.469 1.00 86.25 86 ARG A C 1
ATOM 697 O O . ARG A 1 86 ? -28.962 3.538 26.239 1.00 86.25 86 ARG A O 1
ATOM 704 N N . LYS A 1 87 ? -26.800 3.033 25.901 1.00 90.31 87 LYS A N 1
ATOM 705 C CA . LYS A 1 87 ? -26.424 3.049 27.320 1.00 90.31 87 LYS A CA 1
ATOM 706 C C . LYS A 1 87 ? -26.509 4.453 27.924 1.00 90.31 87 LYS A C 1
ATOM 708 O O . LYS A 1 87 ? -26.863 4.589 29.097 1.00 90.31 87 LYS A O 1
ATOM 713 N N . LYS A 1 88 ? -26.171 5.491 27.156 1.00 90.75 88 LYS A N 1
ATOM 714 C CA . LYS A 1 88 ? -26.271 6.893 27.576 1.00 90.75 88 LYS A CA 1
ATOM 715 C C . LYS A 1 88 ? -27.735 7.309 27.708 1.00 90.75 88 LYS A C 1
ATOM 717 O O . LYS A 1 88 ? -28.113 7.803 28.765 1.00 90.75 88 LYS A O 1
ATOM 722 N N . ASN A 1 89 ? -28.565 7.003 26.713 1.00 90.69 89 ASN A N 1
ATOM 723 C CA . ASN A 1 89 ? -29.999 7.298 26.733 1.00 90.69 89 ASN A CA 1
ATOM 724 C C . ASN A 1 89 ? -30.721 6.569 27.874 1.00 90.69 89 ASN A C 1
ATOM 726 O O . ASN A 1 89 ? -31.523 7.181 28.571 1.00 90.69 89 ASN A O 1
ATOM 730 N N . ALA A 1 90 ? -30.378 5.306 28.150 1.00 87.88 90 ALA A N 1
ATOM 731 C CA . ALA A 1 90 ? -30.927 4.577 29.296 1.00 87.88 90 ALA A CA 1
ATOM 732 C C . ALA A 1 90 ? -30.558 5.223 30.646 1.00 87.88 90 ALA A C 1
ATOM 734 O O . ALA A 1 90 ? -31.397 5.297 31.541 1.00 87.88 90 ALA A O 1
ATOM 735 N N . ARG A 1 91 ? -29.323 5.731 30.797 1.00 88.75 91 ARG A N 1
ATOM 736 C CA . ARG A 1 91 ? -28.909 6.465 32.009 1.00 88.75 91 ARG A CA 1
ATOM 737 C C . ARG A 1 91 ? -29.603 7.815 32.152 1.00 88.75 91 ARG A C 1
ATOM 739 O O . ARG A 1 91 ? -29.912 8.202 33.272 1.00 88.75 91 ARG A O 1
ATOM 746 N N . LEU A 1 92 ? -29.823 8.528 31.049 1.00 87.62 92 LEU A N 1
ATOM 747 C CA . LEU A 1 92 ? -30.531 9.810 31.064 1.00 87.62 92 LEU A CA 1
ATOM 748 C C . LEU A 1 92 ? -31.995 9.615 31.468 1.00 87.62 92 LEU A C 1
ATOM 750 O O . LEU A 1 92 ? -32.445 10.267 32.401 1.00 87.62 92 LEU A O 1
ATOM 754 N N . GLN A 1 93 ? -32.678 8.624 30.890 1.00 84.38 93 GLN A N 1
ATOM 755 C CA . GLN A 1 93 ? -34.054 8.286 31.271 1.00 84.38 93 GLN A CA 1
ATOM 756 C C . GLN A 1 93 ? -34.182 7.841 32.733 1.00 84.38 93 GLN A C 1
ATOM 758 O O . GLN A 1 93 ? -35.212 8.063 33.364 1.00 84.38 93 GLN A O 1
ATOM 763 N N . GLN A 1 94 ? -33.162 7.178 33.287 1.00 83.69 94 GLN A N 1
ATOM 764 C CA . GLN A 1 94 ? -33.153 6.833 34.709 1.00 83.69 94 GLN A CA 1
ATOM 765 C C . GLN A 1 94 ? -33.002 8.064 35.604 1.00 83.69 94 GLN A C 1
ATOM 767 O O . GLN A 1 94 ? -33.658 8.113 36.638 1.00 83.69 94 GLN A O 1
ATOM 772 N N . LYS A 1 95 ? -32.186 9.047 35.203 1.00 82.31 95 LYS A N 1
ATOM 773 C CA . LYS A 1 95 ? -32.054 10.317 35.928 1.00 82.31 95 LYS A CA 1
ATOM 774 C C . LYS A 1 95 ? -33.341 11.135 35.888 1.00 82.31 95 LYS A C 1
ATOM 776 O O . LYS A 1 95 ? -33.817 11.524 36.941 1.00 82.31 95 LYS A O 1
ATOM 781 N N . GLU A 1 96 ? -33.961 11.287 34.718 1.00 80.12 96 GLU A N 1
ATOM 782 C CA . GLU A 1 96 ? -35.233 12.019 34.587 1.00 80.12 96 GLU A CA 1
ATOM 783 C C . GLU A 1 96 ? -36.334 11.421 35.476 1.00 80.12 96 GLU A C 1
ATOM 785 O O . GLU A 1 96 ? -37.021 12.140 36.191 1.00 80.12 96 GLU A O 1
ATOM 790 N N . LYS A 1 97 ? -36.443 10.088 35.529 1.00 75.25 97 LYS A N 1
ATOM 791 C CA . LYS A 1 97 ? -37.402 9.398 36.414 1.00 75.25 97 LYS A CA 1
ATOM 792 C C . LYS A 1 97 ? -37.087 9.522 37.905 1.00 75.25 97 LYS A C 1
ATOM 794 O O . LYS A 1 97 ? -37.947 9.210 38.728 1.00 75.25 97 LYS A O 1
ATOM 799 N N . GLN A 1 98 ? -35.851 9.863 38.249 1.00 73.56 98 GLN A N 1
ATOM 800 C CA . GLN A 1 98 ? -35.400 10.040 39.624 1.00 73.56 98 GLN A CA 1
ATOM 801 C C . GLN A 1 98 ? -35.553 11.496 40.079 1.00 73.56 98 GLN A C 1
ATOM 803 O O . GLN A 1 98 ? -35.794 11.712 41.258 1.00 73.56 98 GLN A O 1
ATOM 808 N N . ASP A 1 99 ? -35.478 12.452 39.150 1.00 74.75 99 ASP A N 1
ATOM 809 C CA . ASP A 1 99 ? -35.700 13.881 39.394 1.00 74.75 99 ASP A CA 1
ATOM 810 C C . ASP A 1 99 ? -37.204 14.254 39.420 1.00 74.75 99 ASP A C 1
ATOM 812 O O . ASP A 1 99 ? -37.573 15.281 39.983 1.00 74.75 99 ASP A O 1
ATOM 816 N N . GLU A 1 100 ? -38.084 13.424 38.839 1.00 66.81 100 GLU A N 1
ATOM 817 C CA . GLU A 1 100 ? -39.553 13.607 38.848 1.00 66.81 100 GLU A CA 1
ATOM 818 C C . GLU A 1 100 ? -40.255 13.014 40.099 1.00 66.81 100 GLU A C 1
ATOM 820 O O . GLU A 1 100 ? -41.460 13.194 40.278 1.00 66.81 100 GLU A O 1
ATOM 825 N N . LYS A 1 101 ? -39.527 12.300 40.970 1.00 50.66 101 LYS A N 1
ATOM 826 C CA . LYS A 1 101 ? -40.044 11.681 42.209 1.00 50.66 101 LYS A CA 1
ATOM 827 C C . LYS A 1 101 ? -39.624 12.441 43.459 1.00 50.66 101 LYS A C 1
ATOM 829 O O . LYS A 1 101 ? -40.465 12.506 44.383 1.00 50.66 101 LYS A O 1
#

Foldseek 3Di:
DDPDPVVVVVVVVVVVVVVVVLVVLLVVLVVLCVVCVVVVPPVSVVSSVVSVVVSVVVVVVCVVVVVVVVVVVVVVVVVVVVVVVVVVVVVVVVVVVVVVD

Radius of gyration: 24.93 Å; chains: 1; bounding box: 63×20×63 Å

Sequence (101 aa):
MTQDPNKEIQESSLIGRILSMEALLMLMGIASLVYGIVYDMTMNIFWGVVIIPGVFVLHKIRKKDWTKHWQEMEAEHKAIQAYEERKKNARLQQKEKQDEK

Secondary structure (DSSP, 8-state):
----THHHHHHHHHHHHHHHHHHHHHHHHHHHHHHHHHTT-HHHHHHHHHHHHHHHHHHHHHHHHHHHHHHHHHHHHHHHHHHHHHHHHHHHHHHHHHH--